Protein AF-A0A3B0WCZ3-F1 (afdb_monomer_lite)

Secondary structure (DSSP, 8-state):
-HHHHHS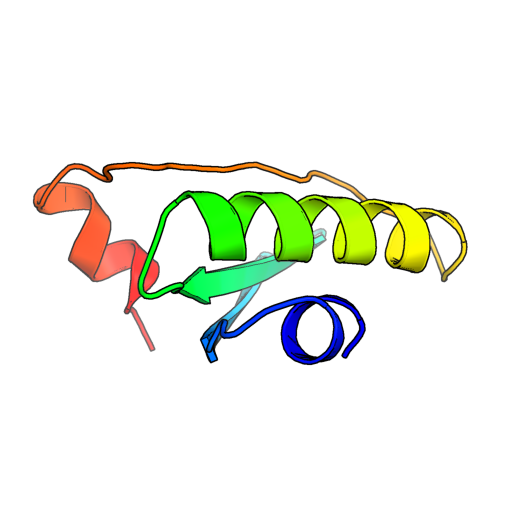SEEEEEEEEETTEEEEEEEESSHHHHHHHHHHHHHHHTTSTT--S-----SS--GGGHHHHS--

Organism: NCBI:txid652676

pLDDT: mean 80.88, std 8.25, range [48.03, 89.62]

Radius of gyration: 12.17 Å; chains: 1; bounding box: 25×25×29 Å

Structure (mmCIF, N/CA/C/O backbone):
data_AF-A0A3B0WCZ3-F1
#
_entry.id   AF-A0A3B0WCZ3-F1
#
loop_
_atom_site.group_PDB
_atom_site.id
_atom_site.type_symbol
_atom_site.label_atom_id
_atom_site.label_alt_id
_atom_site.label_comp_id
_atom_site.label_asym_id
_atom_site.label_entity_id
_atom_site.label_seq_id
_atom_site.pdbx_PDB_ins_code
_atom_site.Cartn_x
_atom_site.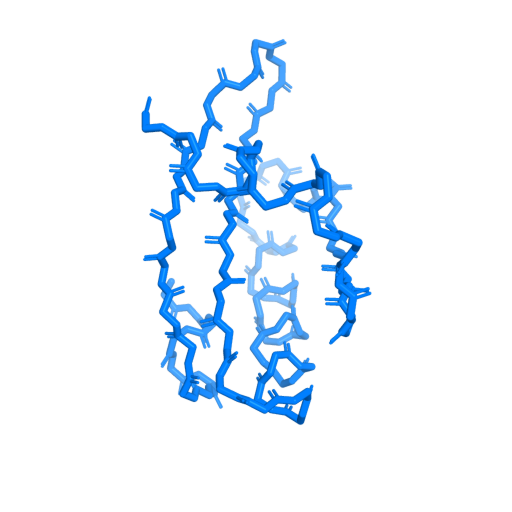Cartn_y
_atom_site.Cartn_z
_atom_site.occupancy
_atom_site.B_iso_or_equiv
_atom_site.auth_seq_id
_atom_site.auth_comp_id
_atom_site.auth_asym_id
_atom_site.auth_atom_id
_atom_site.pdbx_PDB_model_num
ATOM 1 N N . ASP A 1 1 ? -3.135 -1.088 -8.571 1.00 78.62 1 ASP A N 1
ATOM 2 C CA . ASP A 1 1 ? -3.798 -2.154 -9.347 1.00 78.62 1 ASP A CA 1
ATOM 3 C C . ASP A 1 1 ? -3.713 -3.503 -8.637 1.00 78.62 1 ASP A C 1
ATOM 5 O O . ASP A 1 1 ? -4.738 -3.971 -8.157 1.00 78.62 1 ASP A O 1
ATOM 9 N N . ALA A 1 2 ? -2.512 -4.076 -8.477 1.00 84.31 2 ALA A N 1
ATOM 10 C CA . ALA A 1 2 ? -2.318 -5.358 -7.784 1.00 84.31 2 ALA A CA 1
ATOM 11 C C . ALA A 1 2 ? -2.944 -5.398 -6.373 1.00 84.31 2 ALA A C 1
ATOM 13 O O . ALA A 1 2 ? -3.653 -6.341 -6.042 1.00 84.31 2 ALA A O 1
ATOM 14 N N . MET A 1 3 ? -2.777 -4.330 -5.584 1.00 86.31 3 MET A N 1
ATOM 15 C CA . MET A 1 3 ? -3.310 -4.232 -4.216 1.00 86.31 3 MET A CA 1
ATOM 16 C C . MET A 1 3 ? -4.848 -4.346 -4.148 1.00 86.31 3 MET A C 1
ATOM 18 O O . MET A 1 3 ? -5.364 -5.162 -3.394 1.00 86.31 3 MET A O 1
ATOM 22 N N . THR A 1 4 ? -5.582 -3.594 -4.979 1.00 86.19 4 THR A N 1
ATOM 23 C CA . THR A 1 4 ? -7.062 -3.632 -5.070 1.00 86.19 4 THR A CA 1
ATOM 24 C C . THR A 1 4 ? -7.630 -4.923 -5.628 1.00 86.19 4 THR A C 1
ATOM 26 O O . THR A 1 4 ? -8.796 -5.222 -5.406 1.00 86.19 4 THR A O 1
ATOM 29 N N . LYS A 1 5 ? -6.839 -5.657 -6.413 1.00 88.50 5 LYS A N 1
ATOM 30 C CA . LYS A 1 5 ? -7.252 -6.948 -6.971 1.00 88.50 5 LYS A CA 1
ATOM 31 C C . LYS A 1 5 ? -7.026 -8.089 -5.986 1.00 88.50 5 LYS A C 1
ATOM 33 O O . LYS A 1 5 ? -7.748 -9.075 -6.031 1.00 88.50 5 LYS A O 1
ATOM 38 N N . ALA A 1 6 ? -6.022 -7.957 -5.122 1.00 87.62 6 ALA A N 1
ATOM 39 C CA . ALA A 1 6 ? -5.668 -8.976 -4.147 1.00 87.62 6 ALA A CA 1
ATOM 40 C C . ALA A 1 6 ? -6.602 -8.994 -2.930 1.00 87.62 6 ALA A C 1
ATOM 42 O O . ALA A 1 6 ? -6.815 -10.057 -2.351 1.00 87.62 6 ALA A O 1
ATOM 43 N N . ALA A 1 7 ? -7.146 -7.842 -2.528 1.00 89.38 7 ALA A N 1
ATOM 44 C CA . ALA A 1 7 ? -8.052 -7.758 -1.390 1.00 89.38 7 ALA A CA 1
ATOM 45 C C . ALA A 1 7 ? -8.962 -6.526 -1.452 1.00 89.38 7 ALA A C 1
ATOM 47 O O . ALA A 1 7 ? -8.730 -5.592 -2.222 1.00 89.38 7 ALA A O 1
ATOM 48 N N . GLU A 1 8 ? -9.969 -6.504 -0.576 1.00 87.62 8 GLU A N 1
ATOM 49 C CA . GLU A 1 8 ? -10.885 -5.377 -0.404 1.00 87.62 8 GLU A CA 1
ATOM 50 C C . GLU A 1 8 ? -10.190 -4.200 0.308 1.00 87.62 8 GLU A C 1
ATOM 52 O O . GLU A 1 8 ? -10.310 -3.979 1.517 1.00 87.62 8 GLU A O 1
ATOM 57 N N . VAL A 1 9 ? -9.404 -3.446 -0.461 1.00 87.56 9 VAL A N 1
ATOM 58 C CA . VAL A 1 9 ? -8.728 -2.222 -0.021 1.00 87.56 9 VAL A CA 1
ATOM 59 C C . VAL A 1 9 ? -9.083 -1.058 -0.933 1.00 87.56 9 VAL A C 1
ATOM 61 O O . VAL A 1 9 ? -9.237 -1.207 -2.146 1.00 87.56 9 VAL A O 1
ATOM 64 N N . ARG A 1 10 ? -9.178 0.137 -0.353 1.00 85.38 10 ARG A N 1
ATOM 65 C CA . ARG A 1 10 ? -9.474 1.369 -1.078 1.00 85.38 10 ARG A CA 1
ATOM 66 C C . ARG A 1 10 ? -8.251 2.269 -1.116 1.00 85.38 10 ARG A C 1
ATOM 68 O O . ARG A 1 10 ? -7.621 2.519 -0.089 1.00 85.38 10 ARG A O 1
ATOM 75 N N . LEU A 1 11 ? -7.949 2.787 -2.302 1.00 83.81 11 LEU A N 1
ATOM 76 C CA . LEU A 1 11 ? -6.949 3.834 -2.462 1.00 83.81 11 LEU A CA 1
ATOM 77 C C . LEU A 1 11 ? -7.471 5.115 -1.807 1.00 83.81 11 LEU A C 1
ATOM 79 O O . LEU A 1 11 ? -8.557 5.579 -2.162 1.00 83.81 11 LEU A O 1
ATOM 83 N N . VAL A 1 12 ? -6.717 5.659 -0.854 1.00 84.44 12 VAL A N 1
ATOM 84 C CA . VAL A 1 12 ? -7.087 6.893 -0.147 1.00 84.44 12 VAL A CA 1
ATOM 85 C C . VAL A 1 12 ? -6.420 8.089 -0.803 1.00 84.44 12 VAL A C 1
ATOM 87 O O . VAL A 1 12 ? -7.110 9.016 -1.217 1.00 84.44 12 VAL A O 1
ATOM 90 N N . SER A 1 13 ? -5.097 8.045 -0.941 1.00 80.75 13 SER A N 1
ATOM 91 C CA . SER A 1 13 ? -4.316 9.135 -1.517 1.00 80.75 13 SER A CA 1
ATOM 92 C C . SER A 1 13 ? -3.062 8.613 -2.215 1.00 80.75 13 SER A C 1
ATOM 94 O O . SER A 1 13 ? -2.570 7.508 -1.956 1.00 80.75 13 SER A O 1
ATOM 96 N N . ARG A 1 14 ? -2.560 9.420 -3.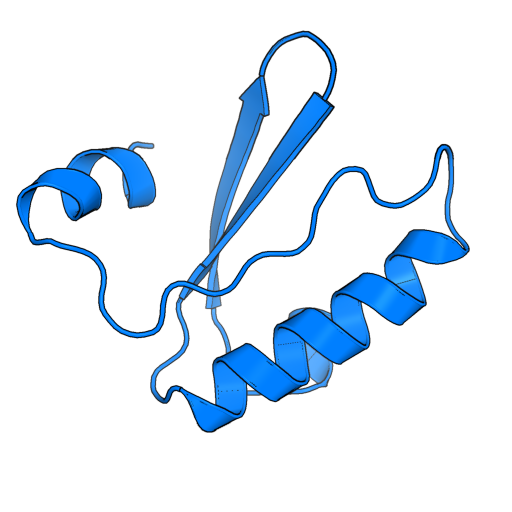148 1.00 81.38 14 ARG A N 1
ATOM 97 C CA . ARG A 1 14 ? -1.264 9.231 -3.796 1.00 81.38 14 ARG A CA 1
ATOM 98 C C . ARG A 1 14 ? -0.525 10.554 -3.722 1.00 81.38 14 ARG A C 1
ATOM 100 O O . ARG A 1 14 ? -0.910 11.499 -4.405 1.00 81.38 14 ARG A O 1
ATOM 107 N N . GLU A 1 15 ? 0.534 10.586 -2.932 1.00 81.19 15 GLU A N 1
ATOM 108 C CA . GLU A 1 15 ? 1.345 11.771 -2.715 1.00 81.19 15 GLU A CA 1
ATOM 109 C C . GLU A 1 15 ? 2.694 11.688 -3.423 1.00 81.19 15 GLU A C 1
ATOM 111 O O . GLU A 1 15 ? 3.354 10.646 -3.490 1.00 81.19 15 GLU A O 1
ATOM 116 N N . PHE A 1 16 ? 3.089 12.840 -3.954 1.00 79.62 16 PHE A N 1
ATOM 117 C CA . PHE A 1 16 ? 4.366 13.065 -4.604 1.00 79.62 16 PHE A CA 1
ATOM 118 C C . PHE A 1 16 ? 5.279 13.784 -3.617 1.00 79.62 16 PHE A C 1
ATOM 120 O O . PHE A 1 16 ? 5.235 15.006 -3.492 1.00 79.62 16 PHE A O 1
ATOM 127 N N . VAL A 1 17 ? 6.107 13.027 -2.908 1.00 78.38 17 VAL A N 1
ATOM 128 C CA . VAL A 1 17 ? 7.150 13.587 -2.043 1.00 78.38 17 VAL A CA 1
ATOM 129 C C . VAL A 1 17 ? 8.418 13.670 -2.875 1.00 78.38 17 VAL A C 1
ATOM 131 O O . VAL A 1 17 ? 8.945 12.640 -3.267 1.00 78.38 17 VAL A O 1
ATOM 134 N N . GLY A 1 18 ? 8.875 14.877 -3.224 1.00 60.47 18 GLY A N 1
ATOM 135 C CA . GLY A 1 18 ? 10.005 15.088 -4.143 1.00 60.47 18 GLY A CA 1
ATOM 136 C C . GLY A 1 18 ? 11.190 14.152 -3.861 1.00 60.47 18 GLY A C 1
ATOM 137 O O . GLY A 1 18 ? 11.901 14.344 -2.880 1.00 60.47 18 GLY A O 1
ATOM 138 N N . GLY A 1 19 ? 11.361 13.128 -4.709 1.00 64.31 19 GLY A N 1
ATOM 139 C CA . GLY A 1 19 ? 12.297 12.009 -4.512 1.00 64.31 19 GLY A CA 1
ATOM 140 C C . GLY A 1 19 ? 11.653 10.610 -4.498 1.00 64.31 19 GLY A C 1
ATOM 141 O O . GLY A 1 19 ? 12.372 9.621 -4.585 1.00 64.31 19 GLY A O 1
ATOM 142 N N . GLY A 1 20 ? 10.321 10.503 -4.439 1.00 66.00 20 GLY A N 1
ATOM 143 C CA . GLY A 1 20 ? 9.590 9.236 -4.504 1.00 66.00 20 GLY A CA 1
ATOM 144 C C . GLY A 1 20 ? 8.064 9.398 -4.529 1.00 66.00 20 GLY A C 1
ATOM 145 O O . GLY A 1 20 ? 7.521 10.500 -4.462 1.00 66.00 20 GLY A O 1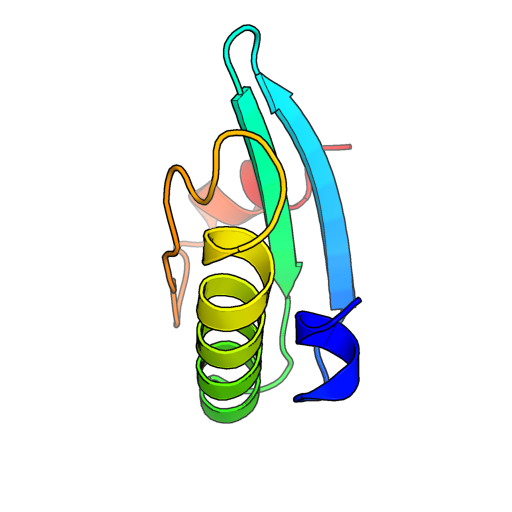
ATOM 146 N N . TYR A 1 21 ? 7.352 8.275 -4.628 1.00 72.75 21 TYR A N 1
ATOM 147 C CA . TYR A 1 21 ? 5.889 8.239 -4.585 1.00 72.75 21 TYR A CA 1
ATOM 148 C C . TYR A 1 21 ? 5.429 7.514 -3.325 1.00 72.75 21 TYR A C 1
ATOM 150 O O . TYR A 1 21 ? 5.854 6.388 -3.065 1.00 72.75 21 TYR A O 1
ATOM 158 N N . VAL A 1 22 ? 4.519 8.127 -2.572 1.00 72.38 22 VAL A N 1
ATOM 159 C CA . VAL A 1 22 ? 3.855 7.482 -1.434 1.00 72.38 22 VAL A CA 1
ATOM 160 C C . VAL A 1 22 ? 2.404 7.249 -1.815 1.00 72.38 22 VAL A C 1
ATOM 162 O O . VAL A 1 22 ? 1.698 8.157 -2.239 1.00 72.38 22 VAL A O 1
ATOM 165 N N . THR A 1 23 ? 1.945 6.006 -1.708 1.00 75.12 23 THR A N 1
ATOM 166 C CA . THR A 1 23 ? 0.555 5.646 -2.007 1.00 75.12 23 THR A CA 1
ATOM 167 C C . THR A 1 23 ? -0.072 5.027 -0.770 1.00 75.12 23 THR A C 1
ATOM 169 O O . THR A 1 23 ? 0.434 4.029 -0.259 1.00 75.12 23 THR A O 1
ATOM 172 N N . ILE A 1 24 ? -1.171 5.610 -0.295 1.00 75.38 24 ILE A N 1
ATOM 173 C CA . ILE A 1 24 ? -1.829 5.216 0.951 1.00 75.38 24 ILE A CA 1
ATOM 174 C C . ILE A 1 24 ? -3.112 4.450 0.631 1.00 75.38 24 ILE A C 1
ATOM 176 O O . ILE A 1 24 ? -3.985 4.917 -0.106 1.00 75.38 24 ILE A O 1
ATOM 180 N N . TRP A 1 25 ? -3.243 3.272 1.237 1.00 73.62 25 TRP A N 1
ATOM 181 C CA . TRP A 1 25 ? -4.394 2.383 1.104 1.00 73.62 25 TRP A CA 1
ATOM 182 C C . TRP A 1 25 ? -5.063 2.182 2.463 1.00 73.62 25 TRP A C 1
ATOM 184 O O . TRP A 1 25 ? -4.384 1.976 3.468 1.00 73.62 25 TRP A O 1
ATOM 194 N N . ARG A 1 26 ? -6.398 2.197 2.497 1.00 71.44 26 ARG A N 1
ATOM 195 C CA . ARG A 1 26 ? -7.198 1.858 3.683 1.00 71.44 26 ARG A CA 1
ATOM 196 C C . ARG A 1 26 ? -7.969 0.572 3.404 1.00 71.44 26 ARG A C 1
ATOM 198 O O . ARG A 1 26 ? -8.727 0.509 2.439 1.00 71.44 26 ARG A O 1
ATOM 205 N N . GLY A 1 27 ? -7.781 -0.438 4.248 1.00 74.81 27 GLY A N 1
ATOM 206 C CA . GLY A 1 27 ? -8.586 -1.662 4.243 1.00 74.81 27 GLY A CA 1
ATOM 207 C C . GLY A 1 27 ? -9.583 -1.686 5.396 1.00 74.81 27 GLY A C 1
ATOM 208 O O . GLY A 1 27 ? -9.370 -1.021 6.410 1.00 74.81 27 GLY A O 1
ATOM 209 N N . ALA A 1 28 ? -10.667 -2.444 5.223 1.00 70.81 28 ALA A N 1
ATOM 210 C CA . ALA A 1 28 ? -11.670 -2.664 6.267 1.00 70.81 28 ALA A CA 1
ATOM 211 C C . ALA A 1 28 ? -11.136 -3.561 7.398 1.00 70.81 28 ALA A C 1
ATOM 213 O O . ALA A 1 28 ? -11.463 -3.355 8.564 1.00 70.81 28 ALA A O 1
ATOM 214 N N . GLU A 1 29 ? -10.261 -4.512 7.056 1.00 85.50 29 GLU A N 1
ATOM 215 C CA . GLU A 1 29 ? -9.693 -5.489 7.982 1.00 85.50 29 GLU A CA 1
ATOM 216 C C . GLU A 1 29 ? -8.179 -5.640 7.784 1.00 85.50 29 GLU A C 1
ATOM 218 O O . GLU A 1 29 ? -7.649 -5.507 6.677 1.00 85.50 29 GLU A O 1
ATOM 223 N N . THR A 1 30 ? -7.461 -5.967 8.860 1.00 84.44 30 THR A N 1
ATOM 224 C CA . THR A 1 30 ? -5.996 -6.136 8.847 1.00 84.44 30 THR A CA 1
ATOM 225 C C . THR A 1 30 ? -5.535 -7.276 7.935 1.00 84.44 30 THR A C 1
ATOM 227 O O . THR A 1 30 ? -4.443 -7.204 7.367 1.00 84.44 30 THR A O 1
ATOM 230 N N . GLY A 1 31 ? -6.361 -8.313 7.752 1.00 86.12 31 GLY A N 1
ATOM 231 C CA . GLY A 1 31 ? -6.099 -9.411 6.817 1.00 86.12 31 GLY A CA 1
ATOM 232 C C . GLY A 1 31 ? -6.083 -8.946 5.360 1.00 86.12 31 GLY A C 1
ATOM 233 O O . GLY A 1 31 ? -5.140 -9.248 4.626 1.00 86.12 31 GLY A O 1
ATOM 234 N N . ALA A 1 32 ? -7.066 -8.130 4.970 1.00 87.62 32 ALA A N 1
ATOM 235 C CA . ALA A 1 32 ? -7.147 -7.554 3.631 1.00 87.62 32 ALA A CA 1
ATOM 236 C C . ALA A 1 32 ? -5.943 -6.643 3.330 1.00 87.62 32 ALA A C 1
ATOM 238 O O . ALA A 1 32 ? -5.329 -6.757 2.270 1.00 87.62 32 ALA A O 1
ATOM 239 N N . VAL A 1 33 ? -5.543 -5.794 4.287 1.00 87.50 33 VAL A N 1
ATOM 240 C CA . VAL A 1 33 ? -4.371 -4.910 4.128 1.00 87.50 33 VAL A CA 1
ATOM 241 C C . VAL A 1 33 ? -3.074 -5.714 3.967 1.00 87.50 33 VAL A C 1
ATOM 243 O O . VAL A 1 33 ? -2.258 -5.382 3.110 1.00 87.50 33 VAL A O 1
ATOM 246 N N . ASN A 1 34 ? -2.893 -6.798 4.729 1.00 88.81 34 ASN A N 1
ATOM 247 C CA . ASN A 1 34 ? -1.723 -7.675 4.598 1.00 88.81 34 ASN A CA 1
ATOM 248 C C . ASN A 1 34 ? -1.615 -8.319 3.214 1.00 88.81 34 ASN A C 1
ATOM 250 O O . ASN A 1 34 ? -0.545 -8.290 2.602 1.00 88.81 34 ASN A O 1
ATOM 254 N N . ALA A 1 35 ? -2.715 -8.889 2.719 1.00 89.62 35 ALA A N 1
ATOM 255 C CA . ALA A 1 35 ? -2.746 -9.517 1.403 1.00 89.62 35 ALA A CA 1
ATOM 256 C C . ALA A 1 35 ? -2.488 -8.494 0.286 1.00 89.62 35 ALA A C 1
ATOM 258 O O . ALA A 1 35 ? -1.663 -8.735 -0.597 1.00 89.62 35 ALA A O 1
ATOM 259 N N . ALA A 1 36 ? -3.126 -7.324 0.370 1.00 88.75 36 ALA A N 1
ATOM 260 C CA . ALA A 1 36 ? -2.944 -6.246 -0.591 1.00 88.75 36 ALA A CA 1
ATOM 261 C C . ALA A 1 36 ? -1.491 -5.762 -0.654 1.00 88.75 36 ALA A C 1
ATOM 263 O O . ALA A 1 36 ? -0.932 -5.669 -1.745 1.00 88.75 36 ALA A O 1
ATOM 264 N N . VAL A 1 37 ? -0.864 -5.481 0.492 1.00 89.00 37 VAL A N 1
ATOM 265 C CA . VAL A 1 37 ? 0.510 -4.959 0.527 1.00 89.00 37 VAL A CA 1
ATOM 266 C C . VAL A 1 37 ? 1.515 -5.982 0.010 1.00 89.00 37 VAL A C 1
ATOM 268 O O . VAL A 1 37 ? 2.393 -5.598 -0.756 1.00 89.00 37 VAL A O 1
ATOM 271 N N . ARG A 1 38 ? 1.366 -7.271 0.345 1.00 89.19 38 ARG A N 1
ATOM 272 C CA . ARG A 1 38 ? 2.227 -8.333 -0.207 1.00 89.19 38 ARG A CA 1
ATOM 273 C C . ARG A 1 38 ? 2.112 -8.426 -1.727 1.00 89.19 38 ARG A C 1
ATOM 275 O O . ARG A 1 38 ? 3.115 -8.308 -2.417 1.00 89.19 38 ARG A O 1
ATOM 282 N N . ALA A 1 39 ? 0.889 -8.523 -2.249 1.00 89.50 39 ALA A N 1
ATOM 283 C CA . ALA A 1 39 ? 0.664 -8.580 -3.693 1.00 89.50 39 ALA A CA 1
ATOM 284 C C . ALA A 1 39 ? 1.156 -7.314 -4.418 1.00 89.50 39 ALA A C 1
ATOM 286 O O . ALA A 1 39 ? 1.629 -7.377 -5.551 1.00 89.50 39 ALA A O 1
ATOM 287 N N . GLY A 1 40 ? 1.038 -6.152 -3.773 1.00 87.81 40 GLY A N 1
ATOM 288 C CA . GLY A 1 40 ? 1.558 -4.894 -4.294 1.00 87.81 40 GLY A CA 1
ATOM 289 C C . GLY A 1 40 ? 3.082 -4.819 -4.287 1.00 87.81 40 GLY A C 1
ATOM 290 O O . GLY A 1 40 ? 3.648 -4.333 -5.259 1.00 87.81 40 GLY A O 1
ATOM 291 N N . ALA A 1 41 ? 3.735 -5.308 -3.232 1.00 87.31 41 ALA A N 1
ATOM 292 C CA . ALA A 1 41 ? 5.189 -5.354 -3.140 1.00 87.31 41 ALA A CA 1
ATOM 293 C C . ALA A 1 41 ? 5.780 -6.240 -4.246 1.00 87.31 41 ALA A C 1
ATOM 295 O O . ALA A 1 41 ? 6.603 -5.757 -5.020 1.00 87.31 41 ALA A O 1
ATOM 296 N N . ASP A 1 42 ? 5.261 -7.462 -4.399 1.00 88.06 42 ASP A N 1
ATOM 297 C CA . ASP A 1 42 ? 5.710 -8.417 -5.422 1.00 88.06 42 ASP A CA 1
ATOM 298 C C . ASP A 1 42 ? 5.511 -7.873 -6.849 1.00 88.06 42 ASP A C 1
ATOM 300 O O . ASP A 1 42 ? 6.329 -8.090 -7.747 1.00 88.06 42 ASP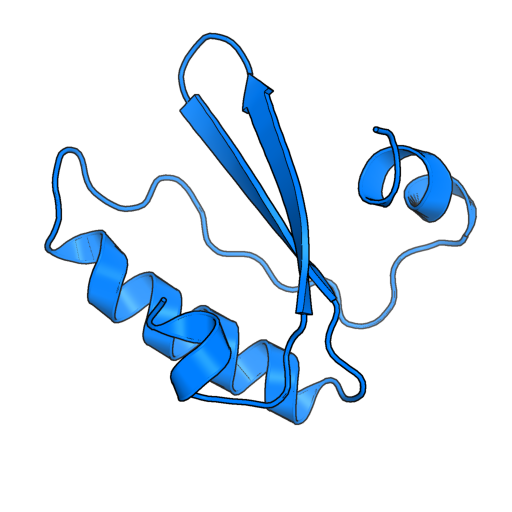 A O 1
ATOM 304 N N . ALA A 1 43 ? 4.408 -7.153 -7.081 1.00 86.19 43 ALA A N 1
ATOM 305 C CA . ALA A 1 43 ? 4.124 -6.547 -8.378 1.00 86.19 43 ALA A CA 1
ATOM 306 C C . ALA A 1 43 ? 5.030 -5.340 -8.674 1.00 86.19 43 ALA A C 1
ATOM 308 O O . ALA A 1 43 ? 5.475 -5.180 -9.810 1.00 86.19 43 ALA A O 1
ATOM 309 N N . CYS A 1 44 ? 5.298 -4.492 -7.677 1.00 83.06 44 CYS A N 1
ATOM 310 C CA . CYS A 1 44 ? 6.113 -3.286 -7.839 1.00 83.06 44 CYS A CA 1
ATOM 311 C C . CYS A 1 44 ? 7.617 -3.579 -7.892 1.00 83.06 44 CYS A C 1
ATOM 313 O O . CYS A 1 44 ? 8.345 -2.817 -8.517 1.00 83.06 44 CYS A O 1
ATOM 315 N N . GLU A 1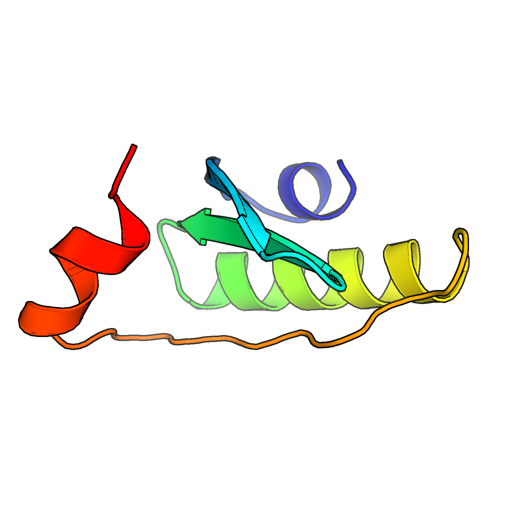 45 ? 8.091 -4.679 -7.302 1.00 81.00 45 GLU A N 1
ATOM 316 C CA . GLU A 1 45 ? 9.509 -5.072 -7.349 1.00 81.00 45 GLU A CA 1
ATOM 317 C C . GLU A 1 45 ? 10.020 -5.275 -8.787 1.00 81.00 45 GLU A C 1
ATOM 319 O O . GLU A 1 45 ? 11.190 -5.055 -9.084 1.00 81.00 45 GLU A O 1
ATOM 324 N N . ARG A 1 46 ? 9.127 -5.645 -9.709 1.00 78.88 46 ARG A N 1
ATOM 325 C CA . ARG A 1 46 ? 9.453 -5.929 -11.114 1.00 78.88 46 ARG A CA 1
ATOM 326 C C . ARG A 1 46 ? 9.240 -4.751 -12.065 1.00 78.88 46 ARG A C 1
ATOM 328 O O . ARG A 1 46 ? 9.454 -4.910 -13.267 1.00 78.88 46 ARG A O 1
ATOM 335 N N . VAL A 1 47 ? 8.769 -3.604 -11.575 1.00 78.31 47 VAL A N 1
ATOM 336 C CA . VAL A 1 47 ? 8.314 -2.491 -12.421 1.00 78.31 47 VAL A CA 1
ATOM 337 C C . VAL A 1 47 ? 9.091 -1.212 -12.099 1.00 78.31 47 VAL A C 1
ATOM 339 O O . VAL A 1 47 ? 8.981 -0.672 -11.003 1.00 78.31 47 VAL A O 1
ATOM 342 N N . GLY A 1 48 ? 9.814 -0.678 -13.091 1.00 74.44 48 GLY A N 1
ATOM 343 C CA . GLY A 1 48 ? 10.549 0.592 -12.982 1.00 74.44 48 GLY A CA 1
ATOM 344 C C . GLY A 1 48 ? 11.768 0.511 -12.057 1.00 74.44 48 GLY A C 1
ATOM 345 O O . GLY A 1 48 ? 12.436 -0.517 -12.017 1.00 74.44 48 GLY A O 1
ATOM 346 N N . ASP A 1 49 ? 12.025 1.582 -11.297 1.00 76.19 49 ASP A N 1
ATOM 347 C CA . ASP A 1 49 ? 13.086 1.646 -10.271 1.00 76.19 49 ASP A CA 1
ATOM 348 C C . ASP A 1 49 ? 12.780 0.785 -9.024 1.00 76.19 49 ASP A C 1
ATOM 350 O O . ASP A 1 49 ? 13.550 0.759 -8.064 1.00 76.19 49 ASP A O 1
ATOM 354 N N . GLY A 1 50 ? 11.659 0.057 -9.041 1.00 74.69 50 GLY A N 1
ATOM 355 C CA . GLY A 1 50 ? 11.272 -0.899 -8.015 1.00 74.69 50 GLY A CA 1
ATOM 356 C C . GLY A 1 50 ? 10.492 -0.291 -6.849 1.00 74.69 50 GLY A C 1
ATOM 357 O O . GLY A 1 50 ? 9.953 0.818 -6.900 1.00 74.69 50 GLY A O 1
ATOM 358 N N . LEU A 1 51 ? 10.397 -1.073 -5.776 1.00 77.25 51 LEU A N 1
ATOM 359 C CA . LEU A 1 51 ? 9.698 -0.714 -4.548 1.00 77.25 51 LEU A CA 1
ATOM 360 C C . LEU A 1 51 ? 10.656 -0.021 -3.572 1.00 77.25 51 LEU A C 1
ATOM 362 O O . LEU A 1 51 ? 11.638 -0.617 -3.142 1.00 77.25 51 LEU A O 1
ATOM 366 N N . VAL A 1 52 ? 10.321 1.197 -3.142 1.00 81.25 52 VAL A N 1
ATOM 367 C CA . VAL A 1 52 ? 11.091 1.899 -2.098 1.00 81.25 52 VAL A CA 1
ATOM 368 C C . VAL A 1 52 ? 10.771 1.345 -0.707 1.00 81.25 52 VAL A C 1
ATOM 370 O O . VAL A 1 52 ? 11.670 1.029 0.066 1.00 81.25 52 VAL A O 1
ATOM 373 N N . ALA A 1 53 ? 9.484 1.228 -0.372 1.00 80.81 53 ALA A N 1
ATOM 374 C CA . ALA A 1 53 ? 9.034 0.710 0.915 1.00 80.81 53 ALA A CA 1
ATOM 375 C C . ALA A 1 53 ? 7.609 0.150 0.825 1.00 80.81 53 ALA A C 1
ATOM 377 O O . ALA A 1 53 ? 6.739 0.731 0.176 1.00 80.81 53 ALA A O 1
ATOM 378 N N . ALA A 1 54 ? 7.358 -0.945 1.541 1.00 84.31 54 ALA A N 1
ATOM 379 C CA . ALA A 1 54 ? 6.025 -1.471 1.818 1.00 84.31 54 ALA A CA 1
ATOM 380 C C . ALA A 1 54 ? 5.857 -1.607 3.333 1.00 84.31 54 ALA A C 1
ATOM 382 O O . ALA A 1 54 ? 6.650 -2.274 3.997 1.00 84.31 54 ALA A O 1
ATOM 383 N N . HIS A 1 55 ? 4.835 -0.960 3.890 1.00 86.38 55 HIS A N 1
ATOM 384 C CA . HIS A 1 55 ? 4.611 -0.936 5.331 1.00 86.38 55 HIS A CA 1
ATOM 385 C C . HIS A 1 55 ? 3.126 -1.046 5.666 1.00 86.38 55 HIS A C 1
ATOM 387 O O . HIS A 1 55 ? 2.267 -0.587 4.914 1.00 86.38 55 HIS A O 1
ATOM 393 N N . ILE A 1 56 ? 2.831 -1.663 6.810 1.00 86.38 56 ILE A N 1
ATOM 394 C CA . ILE A 1 56 ? 1.471 -1.904 7.285 1.00 86.38 56 ILE A CA 1
ATOM 395 C C . ILE A 1 56 ? 1.346 -1.346 8.690 1.00 86.38 56 ILE A C 1
ATOM 397 O O . ILE A 1 56 ? 2.064 -1.754 9.599 1.00 86.38 56 ILE A O 1
ATOM 401 N N . ILE A 1 57 ? 0.363 -0.470 8.871 1.00 87.00 57 ILE A N 1
ATOM 402 C CA . ILE A 1 57 ? -0.014 0.069 10.172 1.00 87.00 57 ILE A CA 1
ATOM 403 C C . ILE A 1 57 ? -1.421 -0.439 10.469 1.00 87.00 57 ILE A C 1
ATOM 405 O O . ILE A 1 57 ? -2.410 0.121 10.007 1.00 87.00 57 ILE A O 1
ATOM 409 N N . ALA A 1 58 ? -1.512 -1.532 11.228 1.00 83.88 58 ALA A N 1
ATOM 410 C CA . ALA A 1 58 ? -2.790 -2.175 11.541 1.00 83.88 58 ALA A CA 1
ATOM 411 C C . ALA A 1 58 ? -3.729 -1.277 12.366 1.00 83.88 58 ALA A C 1
ATOM 413 O O . ALA A 1 58 ? -4.948 -1.405 12.280 1.00 83.88 58 ALA A O 1
ATOM 414 N N . ARG A 1 59 ? -3.163 -0.376 13.178 1.00 85.19 59 ARG A N 1
ATOM 415 C CA . ARG A 1 59 ? -3.920 0.543 14.031 1.00 85.19 59 ARG A CA 1
ATOM 416 C C . ARG A 1 59 ? -3.183 1.879 14.169 1.00 85.19 59 ARG A C 1
ATOM 418 O O . ARG A 1 59 ? -2.402 2.035 15.108 1.00 85.19 59 ARG A O 1
ATOM 425 N N . PRO A 1 60 ? -3.374 2.823 13.234 1.00 83.75 60 PRO A N 1
ATOM 426 C CA . PRO A 1 60 ? -2.758 4.138 13.339 1.00 83.75 60 PRO A CA 1
ATOM 427 C C . PRO A 1 60 ? -3.321 4.893 14.548 1.00 83.75 60 PRO A C 1
ATOM 429 O O . PRO A 1 60 ? -4.487 4.734 14.917 1.00 83.75 60 PRO A O 1
ATOM 432 N N . HIS A 1 61 ? -2.480 5.710 15.177 1.00 88.38 61 HIS A N 1
ATOM 433 C CA . HIS A 1 61 ? -2.935 6.621 16.220 1.00 88.38 61 HIS A CA 1
ATOM 434 C C . HIS A 1 61 ? -3.834 7.704 15.604 1.00 88.38 61 HIS A C 1
ATOM 436 O O . HIS A 1 61 ? -3.610 8.113 14.464 1.00 88.38 61 HIS A O 1
ATOM 442 N N . LYS A 1 62 ? -4.830 8.197 16.353 1.00 86.75 62 LYS A N 1
ATOM 443 C CA . LYS A 1 62 ? -5.809 9.182 15.849 1.00 86.75 62 LYS A CA 1
ATOM 444 C C . LYS A 1 62 ? -5.155 10.462 15.324 1.00 86.75 62 LYS A C 1
ATOM 446 O O . LYS A 1 62 ? -5.646 11.064 14.383 1.00 86.75 62 LYS A O 1
ATOM 451 N N . GLU A 1 63 ? -4.021 10.847 15.898 1.00 88.94 63 GLU A N 1
ATOM 452 C CA . GLU A 1 63 ? -3.252 12.023 15.469 1.00 88.94 63 GLU A CA 1
ATOM 453 C C . GLU A 1 63 ? -2.605 11.864 14.087 1.00 88.94 63 GLU A C 1
ATOM 455 O O . GLU A 1 63 ? -2.231 12.855 13.469 1.00 88.94 63 GLU A O 1
ATOM 460 N N . VAL A 1 64 ? -2.485 10.632 13.584 1.00 83.19 64 VAL A N 1
ATOM 461 C CA . VAL A 1 64 ? -1.900 10.327 12.270 1.00 83.19 64 VAL A CA 1
ATOM 462 C C . VAL A 1 64 ? -2.974 10.309 11.175 1.00 83.19 64 VAL A C 1
ATOM 464 O O . VAL A 1 64 ? -2.662 10.480 9.999 1.00 83.19 64 VAL A O 1
ATOM 467 N N . GLU A 1 65 ? -4.256 10.163 11.532 1.00 79.38 65 GLU A N 1
ATOM 468 C CA . GLU A 1 65 ? -5.367 10.162 10.567 1.00 79.38 65 GLU A CA 1
ATOM 469 C C . GLU A 1 65 ? -5.422 11.404 9.663 1.00 79.38 65 GLU A C 1
ATOM 471 O O . GLU A 1 65 ? -5.631 11.214 8.459 1.00 79.38 65 GLU A O 1
ATOM 476 N N . PRO A 1 66 ? -5.199 12.642 10.159 1.00 82.56 66 PRO A N 1
ATOM 477 C CA . PRO A 1 66 ? -5.204 13.832 9.315 1.00 82.56 66 PRO A CA 1
ATOM 478 C C . PRO A 1 66 ? -4.148 13.774 8.216 1.00 82.56 66 PRO A C 1
ATOM 480 O O . PRO A 1 66 ? -4.415 14.215 7.111 1.00 82.56 66 PRO A O 1
ATOM 483 N N . VAL A 1 67 ? -2.980 13.187 8.490 1.00 78.81 67 VAL A N 1
ATOM 484 C CA . VAL A 1 67 ? -1.896 13.043 7.505 1.00 78.81 67 VAL A CA 1
ATOM 485 C C . VAL A 1 67 ? -2.224 11.952 6.484 1.00 78.81 67 VAL A C 1
ATOM 487 O O . VAL A 1 67 ? -1.925 12.094 5.309 1.00 78.81 67 VAL A O 1
ATOM 490 N N . LEU A 1 68 ? -2.895 10.875 6.901 1.00 75.31 68 LEU A N 1
ATOM 491 C CA . LEU A 1 68 ? -3.266 9.769 6.006 1.00 75.31 68 LEU A CA 1
ATOM 492 C C . LEU A 1 68 ? -4.454 10.086 5.089 1.00 75.31 68 LEU A C 1
ATOM 494 O O . LEU A 1 68 ? -4.673 9.389 4.099 1.00 75.31 68 LEU A O 1
ATOM 498 N N . THR A 1 69 ? -5.256 11.085 5.456 1.00 68.94 69 THR A N 1
ATOM 499 C CA . THR A 1 69 ? -6.433 11.543 4.702 1.00 68.94 69 THR A CA 1
ATOM 500 C C . THR A 1 69 ? -6.278 12.961 4.161 1.00 68.94 69 THR A C 1
ATOM 502 O O . THR A 1 69 ? -7.220 13.477 3.553 1.00 68.94 69 THR A O 1
ATOM 505 N N . ALA A 1 70 ? -5.106 13.576 4.360 1.00 55.91 70 ALA A N 1
ATOM 506 C CA . ALA A 1 70 ? -4.760 14.846 3.748 1.00 55.91 70 ALA A CA 1
ATOM 507 C C . ALA A 1 70 ? -4.843 14.700 2.224 1.00 55.91 70 ALA A C 1
ATOM 509 O O . ALA A 1 70 ? -4.530 13.654 1.652 1.00 55.91 70 ALA A O 1
ATOM 510 N N . LYS A 1 71 ? -5.417 15.728 1.610 1.00 48.03 71 LYS A N 1
ATOM 511 C CA . LYS A 1 71 ? -5.903 15.743 0.236 1.00 48.03 71 LYS A CA 1
ATOM 512 C C . LYS A 1 71 ? -4.866 16.339 -0.699 1.00 48.03 71 LYS A C 1
ATOM 514 O O . LYS A 1 71 ? -4.296 17.381 -0.309 1.00 48.03 71 LYS A O 1
#

Sequence (71 aa):
DAMTKAAEVRLVSREFVGGGYVTIWRGAETGAVNAAVRAGADACERVGDGLVAAHIIARPHKEVEPVLTAK

Foldseek 3Di:
DQLVVQAPKDWQDWDDDPPDIDTAIDHPAQVSLVRSLVSVQVVQQPDDPGDPDGDDDRDDDPVCVCVRNPD

InterPro domains:
  IPR000249 Bacterial microcompartment domain [PF00936] (1-60)
  IPR000249 Bacterial microcompartment domain [SM00877] (1-60)
  IPR020808 Bacterial microcompartments protein, conserved site [PS01139] (1-20)
  IPR037233 CcmK-like superfamily [G3DSA:3.30.70.1710] (1-71)
  IPR037233 CcmK-like superfamily [SSF143414] (1-69)
  IPR044872 CcmK/CsoS1, bacterial microcompartment domain [PS51930] (1-69)
  IPR050575 Bacterial microcompartment shell [PTHR33941] (1-68)